Protein AF-A0AAN8VRG7-F1 (afdb_monomer_lite)

Sequence (179 aa):
MIGRGLLWMRSSCFAAGGSNSSDSADSNPSKVTLILKSVHGVPLKPGLYLVGTPIGNLEDITIRPLRVLRSADVILSEDMRHSGKLLQYYNIKTPLASVILVWNRYTIIPIPGPSALVTALSASGLTTDEFSFVGFLPKHAGSRSERLMVAANGSATQIFFVPPHKLHQFLEEASVIFT

Radius of gyration: 20.19 Å; chains: 1; bounding box: 54×32×59 Å

InterPro domains:
  IPR000878 Tetrapyrrole methylase [PF00590] (48-90)
  IPR008189 rRNA small subunit methyltransferase I [PTHR46111] (105-178)
  IPR014776 Tetrapyrrole methylase, subdomain 2 [G3DSA:3.30.950.10] (113-179)
  IPR014777 Tetrapyrrole methylase, subdomain 1 [G3DSA:3.40.1010.10] (37-107)
  IPR035996 Tetrapyrrole methylase superfamily [SSF53790] (46-174)

pLDDT: mean 77.46, std 23.74, range [26.86, 96.44]

Organism: NCBI:txid194707

Structure (mmCIF, N/CA/C/O backbone):
data_AF-A0AAN8VRG7-F1
#
_entry.id   AF-A0AAN8VRG7-F1
#
loop_
_atom_site.group_PDB
_atom_site.id
_atom_site.type_symbol
_atom_site.label_atom_id
_atom_site.label_alt_id
_atom_site.label_comp_id
_atom_site.label_asym_id
_atom_site.label_entity_id
_atom_site.label_seq_id
_atom_site.pdbx_PDB_ins_code
_atom_site.Cartn_x
_atom_site.Cartn_y
_atom_site.Cartn_z
_atom_site.occupancy
_atom_site.B_iso_or_equiv
_atom_site.auth_seq_id
_atom_site.auth_comp_id
_atom_site.auth_asym_id
_atom_site.auth_atom_id
_atom_site.pdbx_PDB_model_num
ATOM 1 N N . MET A 1 1 ? -1.261 0.826 34.955 1.00 30.28 1 MET A N 1
ATOM 2 C CA . MET A 1 1 ? -0.797 -0.196 33.989 1.00 30.28 1 MET A CA 1
ATOM 3 C C . MET A 1 1 ? -1.965 -0.574 33.085 1.00 30.28 1 MET A C 1
ATOM 5 O O . MET A 1 1 ? -2.769 -1.407 33.470 1.00 30.28 1 MET A O 1
ATOM 9 N N . ILE A 1 2 ? -2.127 0.093 31.939 1.00 26.86 2 ILE A N 1
ATOM 10 C CA . ILE A 1 2 ? -3.166 -0.227 30.944 1.00 26.86 2 ILE A CA 1
ATOM 11 C C . ILE A 1 2 ? -2.469 -0.145 29.582 1.00 26.86 2 ILE A C 1
ATOM 13 O O . ILE A 1 2 ? -2.323 0.930 29.014 1.00 26.86 2 ILE A O 1
ATOM 17 N N . GLY A 1 3 ? -1.905 -1.271 29.140 1.00 31.70 3 GLY A N 1
ATOM 18 C CA . GLY A 1 3 ? -1.258 -1.400 27.835 1.00 31.70 3 GLY A CA 1
ATOM 19 C C . GLY A 1 3 ? -2.333 -1.611 26.782 1.00 31.70 3 GLY A C 1
ATOM 20 O O . GLY A 1 3 ? -3.056 -2.605 26.831 1.00 31.70 3 GLY A O 1
ATOM 21 N N . ARG A 1 4 ? -2.499 -0.642 25.890 1.00 38.84 4 ARG A N 1
ATOM 22 C CA . ARG A 1 4 ? -3.681 -0.539 25.044 1.00 38.84 4 ARG A CA 1
ATOM 23 C C . ARG A 1 4 ? -3.290 0.135 23.726 1.00 38.84 4 ARG A C 1
ATOM 25 O O . ARG A 1 4 ? -2.358 0.934 23.697 1.00 38.84 4 ARG A O 1
ATOM 32 N N . GLY A 1 5 ? -3.797 -0.424 22.633 1.00 31.72 5 GLY A N 1
ATOM 33 C CA . GLY A 1 5 ? -3.052 -0.576 21.389 1.00 31.72 5 GLY A CA 1
ATOM 34 C C . GLY A 1 5 ? -2.733 0.730 20.670 1.00 31.72 5 GLY A C 1
ATOM 35 O O . GLY A 1 5 ? -3.578 1.608 20.533 1.00 31.72 5 GLY A O 1
ATOM 36 N N . LEU A 1 6 ? -1.501 0.823 20.186 1.00 39.16 6 LEU A N 1
ATOM 37 C CA . LEU A 1 6 ? -1.017 1.920 19.359 1.00 39.16 6 LEU A CA 1
ATOM 38 C C . LEU A 1 6 ? -1.278 1.551 17.890 1.00 39.16 6 LEU A C 1
ATOM 40 O O . LEU A 1 6 ? -1.244 0.370 17.559 1.00 39.16 6 LEU A O 1
ATOM 44 N N . LEU A 1 7 ? -1.546 2.490 16.988 1.00 41.34 7 LEU A N 1
ATOM 45 C CA . LEU A 1 7 ? -1.822 2.168 15.579 1.00 41.34 7 LEU A CA 1
ATOM 46 C C . LEU A 1 7 ? -0.992 3.042 14.649 1.00 41.34 7 LEU A C 1
ATOM 48 O O . LEU A 1 7 ? -0.970 4.238 14.875 1.00 41.34 7 LEU A O 1
ATOM 52 N N . TRP A 1 8 ? -0.371 2.487 13.604 1.00 39.59 8 TRP A N 1
ATOM 53 C CA . TRP A 1 8 ? 0.339 3.262 12.572 1.00 39.59 8 TRP A CA 1
ATOM 54 C C . TRP A 1 8 ? -0.303 3.107 11.191 1.00 39.59 8 TRP A C 1
ATOM 56 O O . TRP A 1 8 ? -0.556 1.982 10.747 1.00 39.59 8 TRP A O 1
ATOM 66 N N . MET A 1 9 ? -0.536 4.235 10.514 1.00 36.88 9 MET A N 1
ATOM 67 C CA . MET A 1 9 ? -1.016 4.322 9.129 1.00 36.88 9 MET A CA 1
ATOM 68 C C . MET A 1 9 ? 0.031 4.979 8.220 1.00 36.88 9 MET A C 1
ATOM 70 O O . MET A 1 9 ? 0.535 6.062 8.527 1.00 36.88 9 MET A O 1
ATOM 74 N N . ARG A 1 10 ? 0.303 4.348 7.069 1.00 31.58 10 ARG A N 1
ATOM 75 C CA . ARG A 1 10 ? 1.146 4.878 5.986 1.00 31.58 10 ARG A CA 1
ATOM 76 C C . ARG A 1 10 ? 0.263 5.205 4.779 1.00 31.58 10 ARG A C 1
ATOM 78 O O . ARG A 1 10 ? -0.351 4.305 4.214 1.00 31.58 10 ARG A O 1
ATOM 85 N N . SER A 1 11 ? 0.203 6.475 4.384 1.00 31.39 11 SER A N 1
ATOM 86 C CA . SER A 1 11 ? -0.557 6.925 3.206 1.00 31.39 11 SER A CA 1
ATOM 87 C C . SER A 1 11 ? 0.302 6.794 1.942 1.00 31.39 11 SER A C 1
ATOM 89 O O . SER A 1 11 ? 1.411 7.318 1.908 1.00 31.39 11 SER A O 1
ATOM 91 N N . SER A 1 12 ? -0.190 6.123 0.895 1.00 32.03 12 SER A N 1
ATOM 92 C CA . SER A 1 12 ? 0.458 6.106 -0.430 1.00 32.03 12 SER A CA 1
ATOM 93 C C . SER A 1 12 ? -0.540 6.511 -1.518 1.00 32.03 12 SER A C 1
ATOM 95 O O . SER A 1 12 ? -1.504 5.796 -1.746 1.00 32.03 12 SER A O 1
ATOM 97 N N . CYS A 1 13 ? -0.261 7.666 -2.133 1.00 30.45 13 CYS A N 1
ATOM 98 C CA . CYS A 1 13 ? -0.636 8.192 -3.457 1.00 30.45 13 CYS A CA 1
ATOM 99 C C . CYS A 1 13 ? -2.008 7.851 -4.078 1.00 30.45 13 CYS A C 1
ATOM 101 O O . CYS A 1 13 ? -2.273 6.728 -4.480 1.00 30.45 13 CYS A O 1
ATOM 103 N N . PHE A 1 14 ? -2.790 8.917 -4.281 1.00 27.05 14 PHE A N 1
ATOM 104 C CA . PHE A 1 14 ? -4.084 9.005 -4.961 1.00 27.05 14 PHE A CA 1
ATOM 105 C C . PHE A 1 14 ? -3.912 9.137 -6.489 1.00 27.05 14 PHE A C 1
ATOM 107 O O . PHE A 1 14 ? -3.177 10.015 -6.944 1.00 27.05 14 PHE A O 1
ATOM 114 N N . ALA A 1 15 ? -4.635 8.337 -7.274 1.00 29.33 15 ALA A N 1
ATOM 115 C CA . ALA A 1 15 ? -4.950 8.621 -8.676 1.00 29.33 15 ALA A CA 1
ATOM 116 C C . ALA A 1 15 ? -6.414 8.228 -8.927 1.00 29.33 15 ALA A C 1
ATOM 118 O O . ALA A 1 15 ? -6.782 7.064 -8.798 1.00 29.33 15 ALA A O 1
ATOM 119 N N . ALA A 1 16 ? -7.257 9.224 -9.206 1.00 30.22 16 ALA A N 1
ATOM 120 C CA . ALA A 1 16 ? -8.685 9.056 -9.448 1.00 30.22 16 ALA A CA 1
ATOM 121 C C . ALA A 1 16 ? -8.972 8.838 -10.940 1.00 30.22 16 ALA A C 1
ATOM 123 O O . ALA A 1 16 ? -8.442 9.556 -11.785 1.00 30.22 16 ALA A O 1
ATOM 124 N N . GLY A 1 17 ? -9.871 7.903 -11.237 1.00 26.92 17 GLY A N 1
ATOM 125 C CA . GLY A 1 17 ? -10.479 7.709 -12.551 1.00 26.92 17 GLY A CA 1
ATOM 126 C C . GLY A 1 17 ? -11.640 6.731 -12.418 1.00 26.92 17 GLY A C 1
ATOM 127 O O . GLY A 1 17 ? -11.420 5.552 -12.170 1.00 26.92 17 GLY A O 1
ATOM 128 N N . GLY A 1 18 ? -12.871 7.238 -12.486 1.00 29.28 18 GLY A N 1
ATOM 129 C CA . GLY A 1 18 ? -14.085 6.433 -12.361 1.00 29.28 18 GLY A CA 1
ATOM 130 C C . GLY A 1 18 ? -14.586 5.894 -13.699 1.00 29.28 18 GLY A C 1
ATOM 131 O O . GLY A 1 18 ? -14.345 6.494 -14.742 1.00 29.28 18 GLY A O 1
ATOM 132 N N . SER A 1 19 ? -15.348 4.803 -13.652 1.00 27.36 19 SER A N 1
ATOM 133 C CA . SER A 1 19 ? -16.559 4.609 -14.462 1.00 27.36 19 SER A CA 1
ATOM 134 C C . SER A 1 19 ? -17.378 3.431 -13.921 1.00 27.36 19 SER A C 1
ATOM 136 O O . SER A 1 19 ? -16.836 2.454 -13.413 1.00 27.36 19 SER A O 1
ATOM 138 N N . ASN A 1 20 ? -18.700 3.595 -13.978 1.00 31.16 20 ASN A N 1
ATOM 139 C CA . ASN A 1 20 ? -19.724 2.686 -13.473 1.00 31.16 20 ASN A CA 1
ATOM 140 C C . ASN A 1 20 ? -19.859 1.433 -14.347 1.00 31.16 20 ASN A C 1
ATOM 142 O O . ASN A 1 20 ? -19.895 1.545 -15.570 1.00 31.16 20 ASN A O 1
ATOM 146 N N . SER A 1 21 ? -20.119 0.280 -13.733 1.00 28.56 21 SER A N 1
ATOM 147 C CA . SER A 1 21 ? -21.019 -0.716 -14.323 1.00 28.56 21 SER A CA 1
ATOM 148 C C . SER A 1 21 ? -21.719 -1.520 -13.229 1.00 28.56 21 SER A C 1
ATOM 150 O O . SER A 1 21 ? -21.180 -1.785 -12.159 1.00 28.56 21 SER A O 1
ATOM 152 N N . SER A 1 22 ? -22.995 -1.753 -13.492 1.00 33.88 22 SER A N 1
ATOM 153 C CA . SER A 1 22 ? -24.021 -2.340 -12.648 1.00 33.88 22 SER A CA 1
ATOM 154 C C . SER A 1 22 ? -23.877 -3.852 -12.546 1.00 33.88 22 SER A C 1
ATOM 156 O O . SER A 1 22 ? -23.957 -4.506 -13.578 1.00 33.88 22 SER A O 1
ATOM 158 N N . ASP A 1 23 ? -23.818 -4.387 -11.327 1.00 27.73 23 ASP A N 1
ATOM 159 C CA . ASP A 1 23 ? -24.161 -5.783 -11.064 1.00 27.73 23 ASP A CA 1
ATOM 160 C C . ASP A 1 23 ? -25.010 -5.892 -9.797 1.00 27.73 23 ASP A C 1
ATOM 162 O O . ASP A 1 23 ? -24.655 -5.453 -8.700 1.00 27.73 23 ASP A O 1
ATOM 166 N N . SER A 1 24 ? -26.201 -6.446 -9.993 1.00 33.91 24 SER A N 1
ATOM 167 C CA . SER A 1 24 ? -27.222 -6.697 -8.990 1.00 33.91 24 SER A CA 1
ATOM 168 C C . SER A 1 24 ? -26.784 -7.818 -8.047 1.00 33.91 24 SER A C 1
ATOM 170 O O . SER A 1 24 ? -26.971 -8.997 -8.346 1.00 33.91 24 SER A O 1
ATOM 172 N N . ALA A 1 25 ? -26.239 -7.446 -6.891 1.00 34.59 25 ALA A N 1
ATOM 173 C CA . ALA A 1 25 ? -26.075 -8.338 -5.752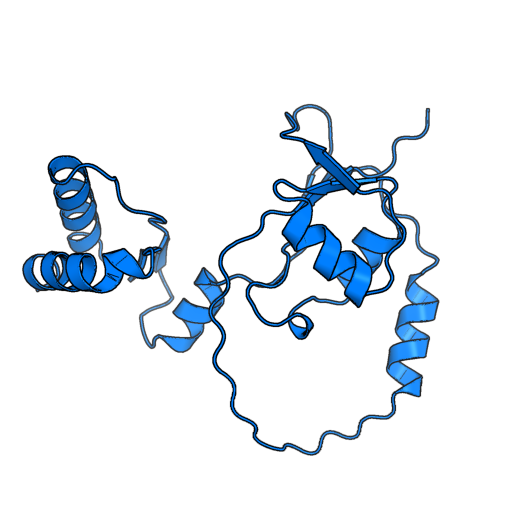 1.00 34.59 25 ALA A CA 1
ATOM 174 C C . ALA A 1 25 ? -27.064 -7.945 -4.648 1.00 34.59 25 ALA A C 1
ATOM 176 O O . ALA A 1 25 ? -27.098 -6.806 -4.179 1.00 34.59 25 ALA A O 1
ATOM 177 N N . ASP A 1 26 ? -27.886 -8.920 -4.275 1.00 34.97 26 ASP A N 1
ATOM 178 C CA . ASP A 1 26 ? -28.942 -8.883 -3.267 1.00 34.97 26 ASP A CA 1
ATOM 179 C C . ASP A 1 26 ? -28.425 -8.313 -1.928 1.00 34.97 26 ASP A C 1
ATOM 181 O O . ASP A 1 26 ? -27.782 -8.987 -1.116 1.00 34.97 26 ASP A O 1
ATOM 185 N N . SER A 1 27 ? -28.638 -7.012 -1.730 1.00 39.31 27 SER A N 1
ATOM 186 C CA . SER A 1 27 ? -28.092 -6.228 -0.626 1.00 39.31 27 SER A CA 1
ATOM 187 C C . SER A 1 27 ? -29.167 -6.025 0.432 1.00 39.31 27 SER A C 1
ATOM 189 O O . SER A 1 27 ? -29.911 -5.052 0.427 1.00 39.31 27 SER A O 1
ATOM 191 N N . ASN A 1 28 ? -29.244 -6.947 1.393 1.00 38.81 28 ASN A N 1
ATOM 192 C CA . ASN A 1 28 ? -29.978 -6.697 2.630 1.00 38.81 28 ASN A CA 1
ATOM 193 C C . ASN A 1 28 ? -29.035 -6.010 3.652 1.00 38.81 28 ASN A C 1
ATOM 195 O O . ASN A 1 28 ? -28.266 -6.705 4.332 1.00 38.81 28 ASN A O 1
ATOM 199 N N . PRO A 1 29 ? -29.075 -4.666 3.809 1.00 44.50 29 PRO A N 1
ATOM 200 C CA . PRO A 1 29 ? -28.157 -3.890 4.664 1.00 44.50 29 PRO A CA 1
ATOM 201 C C . PRO A 1 29 ? -28.264 -4.231 6.164 1.00 44.50 29 PRO A C 1
ATOM 203 O O . PRO A 1 29 ? -27.409 -3.858 6.975 1.00 44.50 29 PRO A O 1
ATOM 206 N N . SER A 1 30 ? -29.297 -4.984 6.544 1.00 38.44 30 SER A N 1
ATOM 207 C CA . SER A 1 30 ? -29.593 -5.390 7.919 1.00 38.44 30 SER A CA 1
ATOM 208 C C . SER A 1 30 ? -28.618 -6.444 8.458 1.00 38.44 30 SER A C 1
ATOM 210 O O . SER A 1 30 ? -28.242 -6.397 9.630 1.00 38.44 30 SER A O 1
ATOM 212 N N . LYS A 1 31 ? -28.173 -7.391 7.616 1.00 36.16 31 LYS A N 1
ATOM 213 C CA . LYS A 1 31 ? -27.315 -8.512 8.053 1.00 36.16 31 LYS A CA 1
ATOM 214 C C . LYS A 1 31 ? -25.865 -8.084 8.282 1.00 36.16 31 LYS A C 1
ATOM 216 O O . LYS A 1 31 ? -25.271 -8.461 9.290 1.00 36.16 31 LYS A O 1
ATOM 221 N N . VAL A 1 32 ? -25.322 -7.241 7.401 1.00 44.56 32 VAL A N 1
ATOM 222 C CA . VAL A 1 32 ? -23.953 -6.706 7.527 1.00 44.56 32 VAL A CA 1
ATOM 223 C C . VAL A 1 32 ? -23.836 -5.820 8.772 1.00 44.56 32 VAL A C 1
ATOM 225 O O . VAL A 1 32 ? -22.889 -5.945 9.548 1.00 44.56 32 VAL A O 1
ATOM 228 N N . THR A 1 33 ? -24.856 -5.000 9.035 1.00 36.00 33 THR A N 1
ATOM 229 C CA . THR A 1 33 ? -24.918 -4.141 10.227 1.00 36.00 33 THR A CA 1
ATOM 230 C C . THR A 1 33 ? -24.971 -4.947 11.534 1.00 36.00 33 THR A C 1
ATOM 232 O O . THR A 1 33 ? -24.351 -4.552 12.525 1.00 36.00 33 THR A O 1
ATOM 235 N N . LEU A 1 34 ? -25.663 -6.092 11.556 1.00 41.09 34 LEU A N 1
ATOM 236 C CA . LEU A 1 34 ? -25.751 -6.964 12.735 1.00 41.09 34 LEU A CA 1
ATOM 237 C C . LEU A 1 34 ? -24.426 -7.675 13.054 1.00 41.09 34 LEU A C 1
ATOM 239 O O . LEU A 1 34 ? -24.024 -7.702 14.219 1.00 41.09 34 LEU A O 1
ATOM 243 N N . ILE A 1 35 ? -23.707 -8.167 12.040 1.00 48.00 35 ILE A N 1
ATOM 244 C CA . ILE A 1 35 ? -22.372 -8.763 12.229 1.00 48.00 35 ILE A CA 1
ATOM 245 C C . ILE A 1 35 ? -21.392 -7.704 12.749 1.00 48.00 35 ILE A C 1
ATOM 247 O O . ILE A 1 35 ? -20.655 -7.945 13.704 1.00 48.00 35 ILE A O 1
ATOM 251 N N . LEU A 1 36 ? -21.434 -6.486 12.200 1.00 41.62 36 LEU A N 1
ATOM 252 C CA . LEU A 1 36 ? -20.597 -5.386 12.681 1.00 41.62 36 LEU A CA 1
ATOM 253 C C . LEU A 1 36 ? -20.900 -5.020 14.140 1.00 41.62 36 LEU A C 1
ATOM 255 O O . LEU A 1 36 ? -19.961 -4.787 14.902 1.00 41.62 36 LEU A O 1
ATOM 259 N N . LYS A 1 37 ? -22.171 -5.013 14.564 1.00 39.69 37 LYS A N 1
ATOM 260 C CA . LYS A 1 37 ? -22.550 -4.765 15.969 1.00 39.69 37 LYS A CA 1
ATOM 261 C C . LYS A 1 37 ? -22.055 -5.859 16.921 1.00 39.69 37 LYS A C 1
ATOM 263 O O . LYS A 1 37 ? -21.602 -5.528 18.012 1.00 39.69 37 LYS A O 1
ATOM 268 N N . SER A 1 38 ? -22.064 -7.129 16.512 1.00 40.03 38 SER A N 1
ATOM 269 C CA . SER A 1 38 ? -21.585 -8.244 17.350 1.00 40.03 38 SER A CA 1
ATOM 270 C C . SER A 1 38 ? -20.062 -8.223 17.566 1.00 40.03 38 SER A C 1
ATOM 272 O O . SER A 1 38 ? -19.572 -8.692 18.593 1.00 40.03 38 SER A O 1
ATOM 274 N N . VAL A 1 39 ? -19.301 -7.640 16.635 1.00 51.22 39 VAL A N 1
ATOM 275 C CA . VAL A 1 39 ? -17.830 -7.578 16.697 1.00 51.22 39 VAL A CA 1
ATOM 276 C C . VAL A 1 39 ? -17.315 -6.371 17.509 1.00 51.22 39 VAL A C 1
ATOM 278 O O . VAL A 1 39 ? -16.159 -6.369 17.940 1.00 51.22 39 VAL A O 1
ATOM 281 N N . HIS A 1 40 ? -18.163 -5.372 17.794 1.00 51.69 40 HIS A N 1
ATOM 282 C CA . HIS A 1 40 ? -17.796 -4.178 18.578 1.00 51.69 40 HIS A CA 1
ATOM 283 C C . HIS A 1 40 ? -17.459 -4.464 20.056 1.00 51.69 40 HIS A C 1
ATOM 285 O O . HIS A 1 40 ? -16.914 -3.590 20.722 1.00 51.69 40 HIS A O 1
ATOM 291 N N . GLY A 1 41 ? -17.751 -5.664 20.573 1.00 55.31 41 GLY A N 1
ATOM 292 C CA . GLY A 1 41 ? -17.549 -6.007 21.988 1.00 55.31 41 GLY A CA 1
ATOM 293 C C . GLY A 1 41 ? -16.234 -6.714 22.327 1.00 55.31 41 GLY A C 1
ATOM 294 O O . GLY A 1 41 ? -15.949 -6.919 23.503 1.00 55.31 41 GLY A O 1
ATOM 295 N N . VAL A 1 42 ? -15.429 -7.118 21.337 1.00 66.62 42 VAL A N 1
ATOM 296 C CA . VAL A 1 42 ? -14.220 -7.908 21.612 1.00 66.62 42 VAL A CA 1
ATOM 297 C C . VAL A 1 42 ? -13.015 -6.969 21.786 1.00 66.62 42 VAL A C 1
ATOM 299 O O . VAL A 1 42 ? -12.615 -6.325 20.806 1.00 66.62 42 VAL A O 1
ATOM 302 N N . PRO A 1 43 ? -12.411 -6.896 22.990 1.00 81.12 43 PRO A N 1
ATOM 303 C CA . PRO A 1 43 ? -11.304 -5.988 23.269 1.00 81.12 43 PRO A CA 1
ATOM 304 C C . PRO A 1 43 ? -10.088 -6.314 22.398 1.00 81.12 43 PRO A C 1
ATOM 306 O O . PRO A 1 43 ? -9.786 -7.479 22.124 1.00 81.12 43 PRO A O 1
ATOM 309 N N . LEU A 1 44 ? -9.386 -5.272 21.947 1.00 86.94 44 LEU A N 1
ATOM 310 C CA . LEU A 1 44 ? -8.127 -5.440 21.228 1.00 86.94 44 LEU A CA 1
ATOM 311 C C . LEU A 1 44 ? -7.061 -5.982 22.183 1.00 86.94 44 LEU A C 1
ATOM 313 O O . LEU A 1 44 ? -6.948 -5.541 23.328 1.00 86.94 44 LEU A O 1
ATOM 317 N N . LYS A 1 45 ? -6.245 -6.921 21.696 1.00 88.75 45 LYS A N 1
ATOM 318 C CA . LYS A 1 45 ? -5.038 -7.338 22.416 1.00 88.75 45 LYS A CA 1
ATOM 319 C C . LYS A 1 45 ? -4.088 -6.137 22.532 1.00 88.75 45 LYS A C 1
ATOM 321 O O . LYS A 1 45 ? -3.988 -5.385 21.556 1.00 88.75 45 LYS A O 1
ATOM 326 N N . PRO A 1 46 ? -3.379 -5.960 23.660 1.00 87.31 46 PRO A N 1
ATOM 327 C CA . PRO A 1 46 ? -2.329 -4.953 23.768 1.00 87.31 46 PRO A CA 1
ATOM 328 C C . PRO A 1 46 ? -1.291 -5.134 22.654 1.00 87.31 46 PRO A C 1
ATOM 330 O O . PRO A 1 46 ? -0.799 -6.242 22.447 1.00 87.31 46 PRO A O 1
ATOM 333 N N . GLY A 1 47 ? -0.968 -4.066 21.928 1.00 89.38 47 GLY A N 1
ATOM 334 C CA . GLY A 1 47 ? -0.002 -4.134 20.832 1.00 89.38 47 GLY A CA 1
ATOM 335 C C . GLY A 1 47 ? -0.070 -2.941 19.888 1.00 89.38 47 GLY A C 1
ATOM 336 O O . GLY A 1 47 ? -0.985 -2.126 19.957 1.00 89.38 47 GLY A O 1
ATOM 337 N N . LEU A 1 48 ? 0.915 -2.847 19.004 1.00 90.88 48 LEU A N 1
ATOM 338 C CA . LEU A 1 48 ? 0.917 -1.923 17.886 1.00 90.88 48 LEU A CA 1
ATOM 339 C C . LEU A 1 48 ? 0.232 -2.582 16.690 1.00 90.88 48 LEU A C 1
ATOM 341 O O . LEU A 1 48 ? 0.750 -3.547 16.136 1.00 90.88 48 LEU A O 1
ATOM 345 N N . TYR A 1 49 ? -0.882 -2.036 16.237 1.00 92.44 49 TYR A N 1
ATOM 346 C CA . TYR A 1 49 ? -1.535 -2.477 15.016 1.00 92.44 49 TYR A CA 1
ATOM 347 C C . TYR A 1 49 ? -0.948 -1.710 13.817 1.00 92.44 49 TYR A C 1
ATOM 349 O O . TYR A 1 49 ? -0.721 -0.503 13.885 1.00 92.44 49 TYR A O 1
ATOM 357 N N . LEU A 1 50 ? -0.678 -2.399 12.708 1.00 92.38 50 LEU A N 1
ATOM 358 C CA . LEU A 1 50 ? -0.313 -1.749 11.442 1.00 92.38 50 LEU A CA 1
ATOM 359 C C . LEU A 1 50 ? -1.502 -1.869 10.503 1.00 92.38 50 LEU A C 1
ATOM 361 O O . LEU A 1 50 ? -1.906 -2.986 10.186 1.00 92.38 50 LEU A O 1
ATOM 365 N N . VAL A 1 51 ? -2.076 -0.744 10.083 1.00 92.00 51 VAL A N 1
ATOM 366 C CA . VAL A 1 51 ? -3.273 -0.734 9.234 1.00 92.00 51 VAL A CA 1
ATOM 367 C C . VAL A 1 51 ? -2.962 -0.044 7.916 1.00 92.00 51 VAL A C 1
ATOM 369 O O . VAL A 1 51 ? -2.585 1.126 7.890 1.00 92.00 51 VAL A O 1
ATOM 372 N N . GLY A 1 52 ? -3.164 -0.773 6.816 1.00 89.06 52 GLY A N 1
ATOM 373 C CA . GLY A 1 52 ? -3.184 -0.189 5.479 1.00 89.06 52 GLY A CA 1
ATOM 374 C C . GLY A 1 52 ? -4.429 0.676 5.290 1.00 89.06 52 GLY A C 1
ATOM 375 O O . GLY A 1 52 ? -5.551 0.197 5.465 1.00 89.06 52 GLY A O 1
ATOM 376 N N . THR A 1 53 ? -4.230 1.950 4.954 1.00 89.75 53 THR A N 1
ATOM 377 C CA . THR A 1 53 ? -5.296 2.845 4.486 1.00 89.75 53 THR A CA 1
ATOM 378 C C . THR A 1 53 ? -5.587 2.592 3.011 1.00 89.75 53 THR A C 1
ATOM 380 O O . THR A 1 53 ? -4.671 2.203 2.282 1.00 89.75 53 THR A O 1
ATOM 383 N N . PRO A 1 54 ? -6.806 2.882 2.534 1.00 90.50 54 PRO A N 1
ATOM 384 C CA . PRO A 1 54 ? -7.082 2.856 1.107 1.00 90.50 54 PRO A CA 1
ATOM 385 C C . PRO A 1 54 ? -6.163 3.769 0.288 1.00 90.50 54 PRO A C 1
ATOM 387 O O . PRO A 1 54 ? -5.713 4.809 0.770 1.00 90.50 54 PRO A O 1
ATOM 390 N N . ILE A 1 55 ? -5.913 3.371 -0.961 1.00 87.56 55 ILE A N 1
ATOM 391 C CA . ILE A 1 55 ? -4.968 4.012 -1.896 1.00 87.56 55 ILE A CA 1
ATOM 392 C C . ILE A 1 55 ? -5.657 4.923 -2.929 1.00 87.56 55 ILE A C 1
ATOM 394 O O . ILE A 1 55 ? -5.033 5.388 -3.875 1.00 87.56 55 ILE A O 1
ATOM 398 N N . GLY A 1 56 ? -6.952 5.195 -2.767 1.00 86.56 56 GLY A N 1
ATOM 399 C CA . GLY A 1 56 ? -7.697 6.068 -3.677 1.00 86.56 56 GLY A CA 1
ATOM 400 C C . GLY A 1 56 ? -9.205 5.988 -3.489 1.00 86.56 56 GLY A C 1
ATOM 401 O O . GLY A 1 56 ? -9.861 7.023 -3.392 1.00 86.56 56 GLY A O 1
ATOM 402 N N . ASN A 1 57 ? -9.742 4.774 -3.356 1.00 90.19 57 ASN A N 1
ATOM 403 C CA . ASN A 1 57 ? -11.157 4.546 -3.087 1.00 90.19 57 ASN A CA 1
ATOM 404 C C . ASN A 1 57 ? -11.377 4.233 -1.603 1.00 90.19 57 ASN A C 1
ATOM 406 O O . ASN A 1 57 ? -10.785 3.305 -1.068 1.00 90.19 57 ASN A O 1
ATOM 410 N N . LEU A 1 58 ? -12.235 4.994 -0.922 1.00 89.25 58 LEU A N 1
ATOM 411 C CA . 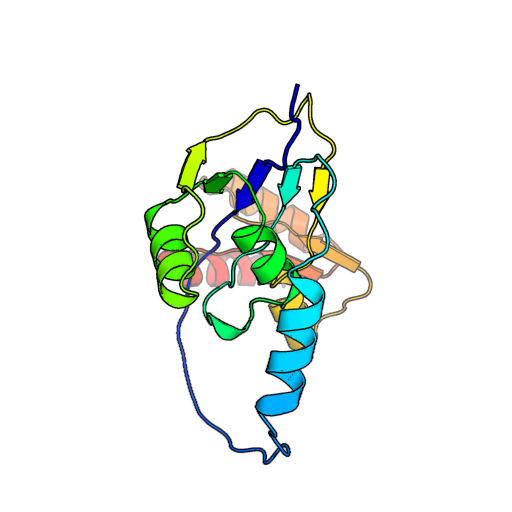LEU A 1 58 ? -12.495 4.798 0.508 1.00 89.25 58 LEU A CA 1
ATOM 412 C C . LEU A 1 58 ? -13.092 3.420 0.816 1.00 89.25 58 LEU A C 1
ATOM 414 O O . LEU A 1 58 ? -12.859 2.915 1.916 1.00 89.25 58 LEU A O 1
ATOM 418 N N . GLU A 1 59 ? -13.803 2.815 -0.136 1.00 90.50 59 GLU A N 1
ATOM 419 C CA . GLU A 1 59 ? -14.471 1.516 0.005 1.00 90.50 59 GLU A CA 1
ATOM 420 C C . GLU A 1 59 ? -13.505 0.324 0.046 1.00 90.50 59 GLU A C 1
ATOM 422 O O . GLU A 1 59 ? -13.881 -0.744 0.525 1.00 90.50 59 GLU A O 1
ATOM 427 N N . ASP A 1 60 ? -12.239 0.505 -0.344 1.00 92.25 60 ASP A N 1
ATOM 428 C CA . ASP A 1 60 ? -11.244 -0.577 -0.319 1.00 92.25 60 ASP A CA 1
ATOM 429 C C . ASP A 1 60 ? -10.818 -0.956 1.117 1.00 92.25 60 ASP A C 1
ATOM 431 O O . ASP A 1 60 ? -10.070 -1.915 1.336 1.00 92.25 60 ASP A O 1
ATOM 435 N N . ILE A 1 61 ? -11.256 -0.203 2.136 1.00 91.69 61 ILE A N 1
ATOM 436 C CA . ILE A 1 61 ? -10.960 -0.534 3.529 1.00 91.69 61 ILE A CA 1
ATOM 437 C C . ILE A 1 61 ? -11.742 -1.776 3.971 1.00 91.69 61 ILE A C 1
ATOM 439 O O . ILE A 1 61 ? -12.956 -1.879 3.816 1.00 91.69 61 ILE A O 1
ATOM 443 N N . THR A 1 62 ? -11.056 -2.722 4.612 1.00 89.38 62 THR A N 1
ATOM 444 C CA . THR A 1 62 ? -11.728 -3.915 5.136 1.00 89.38 62 THR A CA 1
ATOM 445 C C . THR A 1 62 ? -12.364 -3.656 6.511 1.00 89.38 62 THR A C 1
ATOM 447 O O . THR A 1 62 ? -12.073 -2.680 7.212 1.00 89.38 62 THR A O 1
ATOM 450 N N . ILE A 1 63 ? -13.225 -4.575 6.952 1.00 91.00 63 ILE A N 1
ATOM 451 C CA . ILE A 1 63 ? -13.937 -4.479 8.239 1.00 91.00 63 ILE A CA 1
ATOM 452 C C . ILE A 1 63 ? -12.972 -4.496 9.442 1.00 91.00 63 ILE A C 1
ATOM 454 O O . ILE A 1 63 ? -13.216 -3.847 10.464 1.00 91.00 63 ILE A O 1
ATOM 458 N N . ARG A 1 64 ? -11.857 -5.233 9.339 1.00 91.12 64 ARG A N 1
ATOM 459 C CA . ARG A 1 64 ? -10.890 -5.412 10.436 1.00 91.12 64 ARG A CA 1
ATOM 460 C C . ARG A 1 64 ? -10.148 -4.106 10.789 1.00 91.12 64 ARG A C 1
ATOM 462 O O . ARG A 1 64 ? -10.170 -3.756 11.967 1.00 91.12 64 ARG A O 1
ATOM 469 N N . PRO A 1 65 ? -9.568 -3.350 9.836 1.00 93.12 65 PRO A N 1
ATOM 470 C CA . PRO A 1 65 ? -9.125 -1.968 10.010 1.00 93.12 65 PRO A CA 1
ATOM 471 C C . PRO A 1 65 ? -10.144 -1.058 10.688 1.00 93.12 65 PRO A C 1
ATOM 473 O O . PRO A 1 65 ? -9.800 -0.416 11.674 1.00 93.12 65 PRO A O 1
ATOM 476 N N . LEU A 1 66 ? -11.395 -1.023 10.212 1.00 92.25 66 LEU A N 1
ATOM 477 C CA . LEU A 1 66 ? -12.427 -0.140 10.771 1.00 92.25 66 LEU A CA 1
ATOM 478 C C . LEU A 1 66 ? -12.699 -0.442 12.246 1.00 92.25 66 LEU A C 1
ATOM 480 O O . LEU A 1 66 ? -12.788 0.473 13.064 1.00 92.25 66 LEU A O 1
ATOM 484 N N . ARG A 1 67 ? -12.776 -1.727 12.605 1.00 91.62 67 ARG A N 1
ATOM 485 C CA . ARG A 1 67 ? -12.883 -2.156 14.003 1.00 91.62 67 ARG A CA 1
ATOM 486 C C . ARG A 1 67 ? -11.662 -1.719 14.815 1.00 91.62 67 ARG A C 1
ATOM 488 O O . ARG A 1 67 ? -11.829 -1.153 15.888 1.00 91.62 67 ARG A O 1
ATOM 495 N N . VAL A 1 68 ? -10.451 -1.971 14.313 1.00 92.44 68 VAL A N 1
ATOM 496 C CA . VAL A 1 68 ? -9.206 -1.610 15.011 1.00 92.44 68 VAL A CA 1
ATOM 497 C C . VAL A 1 68 ? -9.132 -0.102 15.243 1.00 92.44 68 VAL A C 1
ATOM 499 O O . VAL A 1 68 ? -8.885 0.318 16.364 1.00 92.44 68 VAL A O 1
ATOM 502 N N . LEU A 1 69 ? -9.426 0.711 14.228 1.00 92.56 69 LEU A N 1
ATOM 503 C CA . LEU A 1 69 ? -9.430 2.172 14.317 1.00 92.56 69 LEU A CA 1
ATOM 504 C C . LEU A 1 69 ? -10.429 2.696 15.356 1.00 92.56 69 LEU A C 1
ATOM 506 O O . LEU A 1 69 ? -10.109 3.619 16.099 1.00 92.56 69 LEU A O 1
ATOM 510 N N . ARG A 1 70 ? -11.627 2.103 15.427 1.00 91.69 70 ARG A N 1
ATOM 511 C CA . ARG A 1 70 ? -12.669 2.482 16.399 1.00 91.69 70 ARG A CA 1
ATOM 512 C C . ARG A 1 70 ? -12.363 2.046 17.829 1.00 91.69 70 ARG A C 1
ATOM 514 O O . ARG A 1 70 ? -12.843 2.682 18.758 1.00 91.69 70 ARG A O 1
ATOM 521 N N . SER A 1 71 ? -11.638 0.944 18.000 1.00 90.44 71 SER A N 1
ATOM 522 C CA . SER A 1 71 ? -11.337 0.367 19.315 1.00 90.44 71 SER A CA 1
ATOM 523 C C . SER A 1 71 ? -9.955 0.738 19.856 1.00 90.44 71 SER A C 1
ATOM 525 O O . SER A 1 71 ? -9.687 0.457 21.020 1.00 90.44 71 SER A O 1
ATOM 527 N N . ALA A 1 72 ? -9.074 1.304 19.029 1.00 90.25 72 ALA A N 1
ATOM 528 C CA . ALA A 1 72 ? -7.763 1.774 19.456 1.00 90.25 72 ALA A CA 1
ATOM 529 C C . ALA A 1 72 ? -7.898 2.952 20.426 1.00 90.25 72 ALA A C 1
ATOM 531 O O . ALA A 1 72 ? -8.838 3.738 20.344 1.00 90.25 72 ALA A O 1
ATOM 532 N N . ASP A 1 73 ? -6.932 3.087 21.327 1.00 88.06 73 ASP A N 1
ATOM 533 C CA . ASP A 1 73 ? -6.894 4.195 22.281 1.00 88.06 73 ASP A CA 1
ATOM 534 C C . ASP A 1 73 ? -6.330 5.464 21.635 1.00 88.06 73 ASP A C 1
ATOM 536 O O . ASP A 1 73 ? -6.728 6.573 21.983 1.00 88.06 73 ASP A O 1
ATOM 540 N N . VAL A 1 74 ? -5.428 5.298 20.663 1.00 90.75 74 VAL A N 1
ATOM 541 C CA . VAL A 1 74 ? -4.863 6.381 19.856 1.00 90.75 74 VAL A CA 1
ATOM 542 C C . VAL A 1 74 ? -4.497 5.883 18.460 1.00 90.75 74 VAL A C 1
ATOM 544 O O . VAL A 1 74 ? -4.007 4.765 18.280 1.00 90.75 74 VAL A O 1
ATOM 547 N N . ILE A 1 75 ? -4.715 6.737 17.463 1.00 91.38 75 ILE A N 1
ATOM 548 C CA . ILE A 1 75 ? -4.296 6.520 16.079 1.00 91.38 75 ILE A CA 1
ATOM 549 C C . ILE A 1 75 ? -3.064 7.373 15.818 1.00 91.38 75 ILE A C 1
ATOM 551 O O . ILE A 1 75 ? -3.096 8.589 15.992 1.00 91.38 75 ILE A O 1
ATOM 555 N N . LEU A 1 76 ? -1.989 6.744 15.357 1.00 90.56 76 LEU A N 1
ATOM 556 C CA . LEU A 1 76 ? -0.804 7.431 14.870 1.00 90.56 76 LEU A CA 1
ATOM 557 C C . LEU A 1 76 ? -0.819 7.435 13.346 1.00 90.56 76 LEU A C 1
ATOM 559 O O . LEU A 1 76 ? -0.968 6.396 12.699 1.00 90.56 76 LEU A O 1
ATOM 563 N N . SER A 1 77 ? -0.630 8.610 12.767 1.00 86.81 77 SER A N 1
ATOM 564 C CA . SER A 1 77 ? -0.532 8.770 11.322 1.00 86.81 77 SER A CA 1
ATOM 565 C C . SER A 1 77 ? 0.690 9.594 10.966 1.00 86.81 77 SER A C 1
ATOM 567 O O . SER A 1 77 ? 0.966 10.604 11.610 1.00 86.81 77 SER A O 1
ATOM 569 N N . GLU A 1 78 ? 1.396 9.189 9.913 1.00 82.81 78 GLU A N 1
ATOM 570 C CA . GLU A 1 78 ? 2.447 10.015 9.314 1.00 82.81 78 GLU A CA 1
ATOM 571 C C . GLU A 1 78 ? 1.865 11.355 8.837 1.00 82.81 78 GLU A C 1
ATOM 573 O O . GLU A 1 78 ? 2.344 12.423 9.215 1.00 82.81 78 GLU A O 1
ATOM 578 N N . ASP A 1 79 ? 0.762 11.291 8.087 1.00 82.25 79 ASP A N 1
ATOM 579 C CA . ASP A 1 79 ? 0.039 12.453 7.579 1.00 82.25 79 ASP A CA 1
ATOM 580 C C . ASP A 1 79 ? -1.349 12.544 8.228 1.00 82.25 79 ASP A C 1
ATOM 582 O O . ASP A 1 79 ? -2.219 11.691 8.027 1.00 82.25 79 ASP A O 1
ATOM 586 N N . MET A 1 80 ? -1.572 13.583 9.032 1.00 81.94 80 MET A N 1
ATOM 587 C CA . MET A 1 80 ? -2.857 13.794 9.706 1.00 81.94 80 MET A CA 1
ATOM 588 C C . MET A 1 80 ? -3.939 14.363 8.779 1.00 81.94 80 MET A C 1
ATOM 590 O O . MET A 1 80 ? -5.121 14.235 9.090 1.00 81.94 80 MET A O 1
ATOM 594 N N . ARG A 1 81 ? -3.577 14.972 7.641 1.00 81.62 81 ARG A N 1
ATOM 595 C CA . ARG A 1 81 ? -4.544 15.578 6.709 1.00 81.62 81 ARG A CA 1
ATOM 596 C C . ARG A 1 81 ? -5.317 14.501 5.961 1.00 81.62 81 ARG A C 1
ATOM 598 O O . ARG A 1 81 ? -6.540 14.579 5.860 1.00 81.62 81 ARG A O 1
ATOM 605 N N . HIS A 1 82 ? -4.612 13.486 5.467 1.00 80.38 82 HIS A N 1
ATOM 606 C CA . HIS A 1 82 ? -5.228 12.362 4.763 1.00 80.38 82 HIS A CA 1
ATOM 607 C C . HIS A 1 82 ? -6.000 11.453 5.720 1.00 80.38 82 HIS A C 1
ATOM 609 O O . HIS A 1 82 ? -7.185 11.192 5.499 1.00 80.38 82 HIS A O 1
ATOM 615 N N . SER A 1 83 ? -5.377 11.060 6.832 1.00 85.44 83 SER A N 1
ATOM 616 C CA . SER A 1 83 ? -6.037 10.222 7.836 1.00 85.44 83 SER A CA 1
ATOM 617 C C . SER A 1 83 ? -7.223 10.929 8.489 1.00 85.44 83 SER A C 1
ATOM 619 O O . SER A 1 83 ? -8.245 10.296 8.724 1.00 85.44 83 SER A O 1
ATOM 621 N N . GLY A 1 84 ? -7.164 12.250 8.690 1.00 87.06 84 GLY A N 1
ATOM 622 C CA . GLY A 1 84 ? -8.298 13.029 9.189 1.00 87.06 84 GLY A CA 1
ATOM 623 C C . GLY A 1 84 ? -9.551 12.897 8.316 1.00 87.06 84 GLY A C 1
ATOM 624 O O . GLY A 1 84 ? -10.631 12.645 8.845 1.00 87.06 84 GLY A O 1
ATOM 625 N N . LYS A 1 85 ? -9.411 12.974 6.983 1.00 89.19 85 LYS A N 1
ATOM 626 C CA . LYS A 1 85 ? -10.535 12.786 6.043 1.00 89.19 85 LYS A CA 1
ATOM 627 C C . LYS A 1 85 ? -11.134 11.382 6.135 1.00 89.19 85 LYS A C 1
ATOM 629 O O . LYS A 1 85 ? -12.353 11.238 6.155 1.00 89.19 85 LYS A O 1
ATOM 634 N N . LEU A 1 86 ? -10.284 10.357 6.233 1.00 90.56 86 LEU A N 1
ATOM 635 C CA . LEU A 1 86 ? -10.715 8.965 6.387 1.00 90.56 86 LEU A CA 1
ATOM 636 C C . LEU A 1 86 ? -11.513 8.762 7.684 1.00 90.56 86 LEU A C 1
ATOM 638 O O . LEU A 1 86 ? -12.585 8.158 7.668 1.00 90.56 86 LEU A O 1
ATOM 642 N N . LEU A 1 87 ? -11.007 9.281 8.807 1.00 91.75 87 LEU A N 1
ATOM 643 C CA . LEU A 1 87 ? -11.675 9.161 10.106 1.00 91.75 87 LEU A CA 1
ATOM 644 C C . LEU A 1 87 ? -13.005 9.918 10.132 1.00 91.75 87 LEU A C 1
ATOM 646 O O . LEU A 1 87 ? -13.982 9.395 10.665 1.00 91.75 87 LEU A O 1
ATOM 650 N N . GLN A 1 88 ? -13.062 11.103 9.519 1.00 91.38 88 GLN A N 1
ATOM 651 C CA . GLN A 1 88 ? -14.301 11.868 9.370 1.00 91.38 88 GLN A CA 1
ATOM 652 C C . GLN A 1 88 ? -15.336 11.107 8.538 1.00 91.38 88 GLN A C 1
ATOM 654 O O . GLN A 1 88 ? -16.473 10.965 8.982 1.00 91.38 88 GLN A O 1
ATOM 659 N N . TYR A 1 89 ? -14.936 10.556 7.387 1.00 93.06 89 TYR A N 1
ATOM 660 C CA . TYR A 1 89 ? -15.825 9.786 6.513 1.00 93.06 89 TYR A CA 1
ATOM 661 C C . TYR A 1 89 ? -16.454 8.584 7.238 1.00 93.06 89 TYR A C 1
ATOM 663 O O . TYR A 1 89 ? -17.656 8.352 7.142 1.00 93.06 89 TYR A O 1
ATOM 671 N N . TYR A 1 90 ? -15.663 7.858 8.035 1.00 92.19 90 TYR A N 1
ATOM 672 C CA . TYR A 1 90 ? -16.131 6.691 8.792 1.00 92.19 90 TYR A CA 1
ATOM 673 C C . TYR A 1 90 ? -16.680 7.003 10.194 1.00 92.19 90 TYR A C 1
ATOM 675 O O . TYR A 1 90 ? -16.994 6.070 10.948 1.00 92.19 90 TYR A O 1
ATOM 683 N N . ASN A 1 91 ? -16.801 8.291 10.538 1.00 93.56 91 ASN A N 1
ATOM 684 C CA . ASN A 1 91 ? -17.260 8.802 11.831 1.00 93.56 91 ASN A CA 1
ATOM 685 C C . ASN A 1 91 ? -16.502 8.194 13.033 1.00 93.56 91 ASN A C 1
ATOM 687 O O . ASN A 1 91 ? -17.095 7.756 14.024 1.00 93.56 91 ASN A O 1
ATOM 691 N N . ILE A 1 92 ? -15.173 8.118 12.924 1.00 92.69 92 ILE A N 1
ATOM 692 C CA . ILE A 1 92 ? -14.277 7.562 13.944 1.00 92.69 92 ILE A CA 1
ATOM 693 C C . ILE A 1 92 ? -13.781 8.699 14.839 1.00 92.69 92 ILE A C 1
ATOM 695 O O . ILE A 1 92 ? -13.176 9.656 14.367 1.00 92.69 92 ILE A O 1
ATOM 699 N N . LYS A 1 93 ? -14.037 8.580 16.146 1.00 91.25 93 LYS A N 1
ATOM 700 C CA . LYS A 1 93 ? -13.750 9.623 17.150 1.00 91.25 93 LYS A CA 1
ATOM 701 C C . LYS A 1 93 ? -12.429 9.429 17.896 1.00 91.25 93 LYS A C 1
ATOM 703 O O . LYS A 1 93 ? -12.098 10.226 18.768 1.00 91.25 93 LY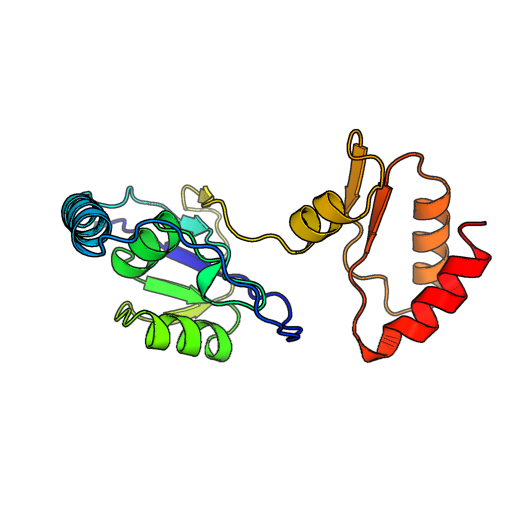S A O 1
ATOM 708 N N . THR A 1 94 ? -11.715 8.353 17.598 1.00 88.75 94 THR A N 1
ATOM 709 C CA . THR A 1 94 ? -10.445 8.011 18.235 1.00 88.75 94 THR A CA 1
ATOM 710 C C . THR A 1 94 ? -9.433 9.146 18.049 1.00 88.75 94 THR A C 1
ATOM 712 O O . THR A 1 94 ? -9.334 9.679 16.939 1.00 88.75 94 THR A O 1
ATOM 715 N N . PRO A 1 95 ? -8.682 9.539 19.093 1.00 88.56 95 PRO A N 1
ATOM 716 C CA . PRO A 1 95 ? -7.728 10.635 18.984 1.00 88.56 95 PRO A CA 1
ATOM 717 C C . PRO A 1 95 ? -6.624 10.309 17.972 1.00 88.56 95 PRO A C 1
ATOM 719 O O . PRO A 1 95 ? -6.083 9.202 17.951 1.00 88.56 95 PRO A O 1
ATOM 722 N N . LEU A 1 96 ? -6.294 11.297 17.139 1.00 88.25 96 LEU A N 1
ATOM 723 C CA . LEU A 1 96 ? -5.273 11.219 16.097 1.00 88.25 96 LEU A CA 1
ATOM 724 C C . LEU A 1 96 ? -4.025 11.992 16.537 1.00 88.25 96 LEU A C 1
ATOM 726 O O . LEU A 1 96 ? -4.126 13.151 16.933 1.00 88.25 96 LEU A O 1
ATOM 730 N N . ALA A 1 97 ? -2.852 11.380 16.407 1.00 85.81 97 ALA A N 1
ATOM 731 C CA . ALA A 1 97 ? -1.559 12.002 16.669 1.00 85.81 97 ALA A CA 1
ATOM 732 C C . ALA A 1 97 ? -0.594 11.783 15.492 1.00 85.81 97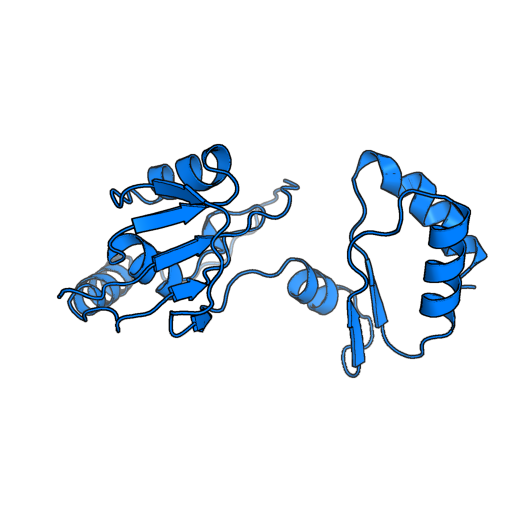 ALA A C 1
ATOM 734 O O . ALA A 1 97 ? -0.644 10.752 14.818 1.00 85.81 97 ALA A O 1
ATOM 735 N N . SER A 1 98 ? 0.297 12.746 15.248 1.00 78.44 98 SER A N 1
ATOM 736 C CA . SER A 1 98 ? 1.405 12.587 14.298 1.00 78.44 98 SER A CA 1
ATOM 737 C C . SER A 1 98 ? 2.655 12.152 15.040 1.00 78.44 98 SER A C 1
ATOM 739 O O . SER A 1 98 ? 3.119 12.870 15.923 1.00 78.44 98 SER A O 1
ATOM 741 N N . VAL A 1 99 ? 3.188 10.978 14.704 1.00 70.62 99 VAL A N 1
ATOM 742 C CA . VAL A 1 99 ? 4.410 10.448 15.316 1.00 70.62 99 VAL A CA 1
ATOM 743 C C . VAL A 1 99 ? 5.141 9.511 14.346 1.00 70.62 99 VAL A C 1
ATOM 745 O O . VAL A 1 99 ? 4.532 8.640 13.726 1.00 70.62 99 VAL A O 1
ATOM 748 N N . ILE A 1 100 ? 6.471 9.636 14.298 1.00 58.56 100 ILE A N 1
ATOM 749 C CA . ILE A 1 100 ? 7.399 8.592 13.839 1.00 58.56 100 ILE A CA 1
ATOM 750 C C . ILE A 1 100 ? 7.885 7.874 15.098 1.00 58.56 100 ILE A C 1
ATOM 752 O O . ILE A 1 100 ? 8.696 8.412 15.849 1.00 58.56 100 ILE A O 1
ATOM 756 N N . LEU A 1 101 ? 7.332 6.700 15.394 1.00 57.44 101 LEU A N 1
ATOM 757 C CA . LEU A 1 101 ? 7.675 5.966 16.610 1.00 57.44 101 LEU A CA 1
ATOM 758 C C . LEU A 1 101 ? 8.747 4.920 16.338 1.00 57.44 101 LEU A C 1
ATOM 760 O O . LEU A 1 101 ? 8.734 4.233 15.321 1.00 57.44 101 LEU A O 1
ATOM 764 N N . VAL A 1 102 ? 9.646 4.766 17.306 1.00 56.56 102 VAL A N 1
ATOM 765 C CA . VAL A 1 102 ? 10.567 3.635 17.388 1.00 56.56 102 VAL A CA 1
ATOM 766 C C . VAL A 1 102 ? 9.836 2.494 18.103 1.00 56.56 102 VAL A C 1
ATOM 768 O O . VAL A 1 102 ? 9.531 2.576 19.291 1.00 56.56 102 VAL A O 1
ATOM 771 N N . TRP A 1 103 ? 9.529 1.422 17.374 1.00 63.09 103 TRP A N 1
ATOM 772 C CA . TRP A 1 103 ? 8.599 0.354 17.782 1.00 63.09 103 TRP A CA 1
ATOM 773 C C . TRP A 1 103 ? 9.159 -0.675 18.776 1.00 63.09 103 TRP A C 1
ATOM 775 O O . TRP A 1 103 ? 8.497 -1.670 19.058 1.00 63.09 103 TRP A O 1
ATOM 785 N N . ASN A 1 104 ? 10.358 -0.455 19.325 1.00 64.94 104 ASN A N 1
ATOM 786 C CA . ASN A 1 104 ? 11.179 -1.477 20.000 1.00 64.94 104 ASN A CA 1
ATOM 787 C C . ASN A 1 104 ? 10.591 -2.070 21.303 1.00 64.94 104 ASN A C 1
ATOM 789 O O . ASN A 1 104 ? 11.256 -2.837 21.994 1.00 64.94 104 ASN A O 1
ATOM 793 N N . ARG A 1 105 ? 9.370 -1.685 21.689 1.00 74.31 105 ARG A N 1
ATOM 794 C CA . ARG A 1 105 ? 8.720 -2.064 22.955 1.00 74.31 105 ARG A CA 1
ATOM 795 C C . ARG A 1 105 ? 7.324 -2.676 22.787 1.00 74.31 105 ARG A C 1
ATOM 797 O O . ARG A 1 105 ? 6.732 -3.053 23.794 1.00 74.31 105 ARG A O 1
ATOM 804 N N . TYR A 1 106 ? 6.788 -2.783 21.568 1.00 82.12 106 TYR A N 1
ATOM 805 C CA . TYR A 1 106 ? 5.408 -3.230 21.343 1.00 82.12 106 TYR A CA 1
ATOM 806 C C . TYR A 1 106 ? 5.334 -4.474 20.459 1.00 82.12 106 TYR A C 1
ATOM 808 O O . TYR A 1 106 ? 6.067 -4.606 19.484 1.00 82.12 106 TYR A O 1
ATOM 816 N N . THR A 1 107 ? 4.395 -5.371 20.767 1.00 88.25 107 THR A N 1
ATOM 817 C CA . THR A 1 107 ? 4.023 -6.465 19.861 1.00 88.25 107 THR A CA 1
ATOM 818 C C . THR A 1 107 ? 3.345 -5.891 18.625 1.00 88.25 107 THR A C 1
ATOM 820 O O . THR A 1 107 ? 2.329 -5.212 18.755 1.00 88.25 107 THR A O 1
ATOM 823 N N . ILE A 1 108 ? 3.892 -6.163 17.442 1.00 90.50 108 ILE A N 1
ATOM 824 C CA . ILE A 1 108 ? 3.373 -5.652 16.170 1.00 90.50 108 ILE A CA 1
ATOM 825 C C . ILE A 1 108 ? 2.340 -6.630 15.601 1.00 90.50 108 ILE A C 1
ATOM 827 O O . ILE A 1 108 ? 2.607 -7.822 15.470 1.00 90.50 108 ILE A O 1
ATOM 831 N N . ILE A 1 109 ? 1.160 -6.121 15.248 1.00 92.50 109 ILE A N 1
ATOM 832 C CA . ILE A 1 109 ? 0.030 -6.883 14.714 1.00 92.50 109 ILE A CA 1
ATOM 833 C C . ILE A 1 109 ? -0.342 -6.298 13.342 1.00 92.50 109 ILE A C 1
ATOM 835 O O . ILE A 1 109 ? -1.080 -5.309 13.270 1.00 92.50 109 ILE A O 1
ATOM 839 N N . PRO A 1 110 ? 0.153 -6.873 12.232 1.00 93.56 110 PRO A N 1
ATOM 840 C CA . PRO A 1 110 ? -0.191 -6.394 10.902 1.00 93.56 110 PRO A CA 1
ATOM 841 C C . PRO A 1 110 ? -1.644 -6.730 10.540 1.00 93.56 110 PRO A C 1
ATOM 843 O O . PRO A 1 110 ? -2.137 -7.846 10.738 1.00 93.56 110 PRO A O 1
ATOM 846 N N . ILE A 1 111 ? -2.351 -5.744 9.994 1.00 93.62 111 ILE A N 1
ATOM 847 C CA . ILE A 1 111 ? -3.699 -5.874 9.452 1.00 93.62 111 ILE A CA 1
ATOM 848 C C . ILE A 1 111 ? -3.601 -5.826 7.924 1.00 93.62 111 ILE A C 1
ATOM 850 O O . ILE A 1 111 ? -3.145 -4.812 7.397 1.00 93.62 111 ILE A O 1
ATOM 854 N N . PRO A 1 112 ? -4.004 -6.896 7.206 1.00 92.75 112 PRO A N 1
ATOM 855 C CA . PRO A 1 112 ? -3.990 -6.889 5.756 1.00 92.75 112 PRO A CA 1
ATOM 856 C C . PRO A 1 112 ? -4.936 -5.801 5.259 1.00 92.75 112 PRO A C 1
ATOM 858 O O . PRO A 1 112 ? -5.978 -5.525 5.866 1.00 92.75 112 PRO A O 1
ATOM 861 N N . GLY A 1 113 ? -4.556 -5.191 4.149 1.00 91.69 113 GLY A N 1
ATOM 862 C CA . GLY A 1 113 ? -5.287 -4.095 3.546 1.00 91.69 113 GLY A CA 1
ATOM 863 C C . GLY A 1 113 ? -4.844 -3.863 2.107 1.00 91.69 113 GLY A C 1
ATOM 864 O O . GLY A 1 113 ? -4.014 -4.621 1.594 1.00 91.69 113 GLY A O 1
ATOM 865 N N . PRO A 1 114 ? -5.399 -2.823 1.468 1.00 92.19 114 PRO A N 1
ATOM 866 C CA . PRO A 1 114 ? -5.094 -2.485 0.084 1.00 92.19 114 PRO A CA 1
ATOM 867 C C . PRO A 1 114 ? -3.597 -2.268 -0.144 1.00 92.19 114 PRO A C 1
ATOM 869 O O . PRO A 1 114 ? -2.918 -1.631 0.663 1.00 92.19 114 PRO A O 1
ATOM 872 N N . SER A 1 115 ? -3.090 -2.788 -1.261 1.00 93.62 115 SER A N 1
ATOM 873 C CA . SER A 1 115 ? -1.696 -2.642 -1.677 1.00 93.62 115 SER A CA 1
ATOM 874 C C . SER A 1 115 ? -1.640 -2.349 -3.168 1.00 93.62 115 SER A C 1
ATOM 876 O O . SER A 1 115 ? -1.918 -3.228 -3.978 1.00 93.62 115 SER A O 1
ATOM 878 N N . ALA A 1 116 ? -1.235 -1.126 -3.526 1.00 92.81 116 ALA A N 1
ATOM 879 C CA . ALA A 1 116 ? -1.132 -0.694 -4.923 1.00 92.81 116 ALA A CA 1
ATOM 880 C C . ALA A 1 116 ? -0.248 -1.636 -5.755 1.00 92.81 116 ALA A C 1
ATOM 882 O O . ALA A 1 116 ? -0.554 -1.925 -6.906 1.00 92.81 116 ALA A O 1
ATOM 883 N N . LEU A 1 117 ? 0.818 -2.153 -5.137 1.00 94.94 117 LEU A N 1
ATOM 884 C CA . LEU A 1 117 ? 1.738 -3.117 -5.734 1.00 94.94 117 LEU A CA 1
ATOM 885 C C . LEU A 1 117 ? 1.017 -4.403 -6.140 1.00 94.94 117 LEU A C 1
ATOM 887 O O . LEU A 1 117 ? 1.087 -4.801 -7.298 1.00 94.94 117 LEU A O 1
ATOM 891 N N . VAL A 1 118 ? 0.336 -5.052 -5.191 1.00 94.62 118 VAL A N 1
ATOM 892 C CA . VAL A 1 118 ? -0.289 -6.364 -5.424 1.00 94.62 118 VAL A CA 1
ATOM 893 C C . VAL A 1 118 ? -1.471 -6.226 -6.378 1.00 94.62 118 VAL A C 1
ATOM 895 O O . VAL A 1 118 ? -1.625 -7.054 -7.269 1.00 94.62 118 VAL A O 1
ATOM 898 N N . THR A 1 119 ? -2.254 -5.150 -6.249 1.00 95.00 119 THR A N 1
ATOM 899 C CA . THR A 1 119 ? -3.343 -4.840 -7.183 1.00 95.00 119 THR A CA 1
ATOM 900 C C . THR A 1 119 ? -2.815 -4.694 -8.610 1.00 95.00 119 THR A C 1
ATOM 902 O O . THR A 1 119 ? -3.307 -5.377 -9.505 1.00 95.00 119 THR A O 1
ATOM 905 N N . ALA A 1 120 ? -1.778 -3.876 -8.826 1.00 95.69 120 ALA A N 1
ATOM 906 C CA . ALA A 1 120 ? -1.192 -3.687 -10.152 1.00 95.69 120 ALA A CA 1
ATOM 907 C C . ALA A 1 120 ? -0.596 -4.985 -10.717 1.00 95.69 120 ALA A C 1
ATOM 909 O O . ALA A 1 120 ? -0.840 -5.310 -11.874 1.00 95.69 120 ALA A O 1
ATOM 910 N N . LEU A 1 121 ? 0.135 -5.751 -9.898 1.00 96.19 121 LEU A N 1
ATOM 911 C CA . LEU A 1 121 ? 0.730 -7.022 -10.314 1.00 96.19 121 LEU A CA 1
ATOM 912 C C . LEU A 1 121 ? -0.338 -8.048 -10.719 1.00 96.19 121 LEU A C 1
ATOM 914 O O . LEU A 1 121 ? -0.192 -8.704 -11.741 1.00 96.19 121 LEU A O 1
ATOM 918 N N . SER A 1 122 ? -1.431 -8.152 -9.959 1.00 96.38 122 SER A N 1
ATOM 919 C CA . SER A 1 122 ? -2.507 -9.107 -10.256 1.00 96.38 122 SER A CA 1
ATOM 920 C C . SER A 1 122 ? -3.221 -8.839 -11.586 1.00 96.38 122 SER A C 1
ATOM 922 O O . SER A 1 122 ? -3.769 -9.762 -12.179 1.00 96.38 122 SER A O 1
ATOM 924 N N . ALA A 1 123 ? -3.201 -7.589 -12.058 1.00 96.25 123 ALA A N 1
ATOM 925 C CA . ALA A 1 123 ? -3.871 -7.158 -13.281 1.00 96.25 123 ALA A CA 1
ATOM 926 C C . ALA A 1 123 ? -2.909 -6.931 -14.464 1.00 96.25 123 ALA A C 1
ATOM 928 O O . ALA A 1 123 ? -3.369 -6.622 -15.561 1.00 96.25 123 ALA A O 1
ATOM 929 N N . SER A 1 124 ? -1.590 -7.053 -14.270 1.00 96.44 124 SER A N 1
ATOM 930 C CA . SER A 1 124 ? -0.596 -6.708 -15.299 1.00 96.44 124 SER A CA 1
ATOM 931 C C . SER A 1 124 ? -0.427 -7.772 -16.385 1.00 96.44 124 SER A C 1
ATOM 933 O O . SER A 1 124 ? 0.112 -7.470 -17.446 1.00 96.44 124 SER A O 1
ATOM 935 N N . GLY A 1 125 ? -0.840 -9.016 -16.119 1.00 95.44 125 GLY A N 1
ATOM 936 C CA . GLY A 1 125 ? -0.563 -10.163 -16.988 1.00 95.44 125 GLY A CA 1
ATOM 937 C C . GLY A 1 125 ? 0.902 -10.626 -16.974 1.00 95.44 125 GLY A C 1
ATOM 938 O O . GLY A 1 125 ? 1.269 -11.483 -17.773 1.00 95.44 125 GLY A O 1
ATOM 939 N N . LEU A 1 126 ? 1.738 -10.072 -16.088 1.00 94.56 126 LEU A N 1
ATOM 940 C CA . LEU A 1 126 ? 3.129 -10.493 -15.895 1.00 94.56 126 LEU A CA 1
ATOM 941 C C . LEU A 1 126 ? 3.211 -11.737 -15.001 1.00 94.56 126 LEU A C 1
ATOM 943 O O . LEU A 1 126 ? 2.273 -12.056 -14.271 1.00 94.56 126 LEU A O 1
ATOM 947 N N . THR A 1 127 ? 4.351 -12.429 -15.030 1.00 93.69 127 THR A N 1
ATOM 948 C CA . THR A 1 127 ? 4.582 -13.596 -14.170 1.00 93.69 127 THR A CA 1
ATOM 949 C C . THR A 1 127 ? 4.559 -13.189 -12.698 1.00 93.69 127 THR A C 1
ATOM 951 O O . THR A 1 127 ? 5.156 -12.186 -12.290 1.00 93.69 127 THR A O 1
ATOM 954 N N . THR A 1 128 ? 3.845 -13.972 -11.891 1.00 94.50 128 THR A N 1
ATOM 955 C CA . THR A 1 128 ? 3.656 -13.711 -10.457 1.00 94.50 128 THR A CA 1
ATOM 956 C C . THR A 1 128 ? 4.354 -14.733 -9.564 1.00 94.50 128 THR A C 1
ATOM 958 O O . THR A 1 128 ? 4.191 -14.666 -8.348 1.00 94.50 128 THR A O 1
ATOM 961 N N . ASP A 1 129 ? 5.114 -15.668 -10.144 1.00 94.38 129 ASP A N 1
ATOM 962 C CA . ASP A 1 129 ? 5.859 -16.698 -9.406 1.00 94.38 129 ASP A CA 1
ATOM 963 C C . ASP A 1 129 ? 6.973 -16.072 -8.559 1.00 94.38 129 ASP A C 1
ATOM 965 O O . ASP A 1 129 ? 7.133 -16.393 -7.383 1.00 94.38 129 ASP A O 1
ATOM 969 N N . GLU A 1 130 ? 7.688 -15.105 -9.140 1.00 94.75 130 GLU A N 1
ATOM 970 C CA . GLU A 1 130 ? 8.696 -14.297 -8.464 1.00 94.75 130 GLU A CA 1
ATOM 971 C C . GLU A 1 130 ? 8.618 -12.846 -8.945 1.00 94.75 130 GLU A C 1
ATOM 973 O O . GLU A 1 130 ? 8.530 -12.558 -10.142 1.00 94.75 130 GLU A O 1
ATOM 978 N N . PHE A 1 131 ? 8.682 -11.904 -8.004 1.00 95.44 131 PHE A N 1
ATOM 979 C CA . PHE A 1 131 ? 8.736 -10.479 -8.309 1.00 95.44 131 PHE A CA 1
ATOM 980 C C . PHE A 1 131 ? 9.654 -9.732 -7.342 1.00 95.44 131 PHE A C 1
ATOM 982 O O . PHE A 1 131 ? 9.853 -10.115 -6.189 1.00 95.44 131 PHE A O 1
ATOM 989 N N . SER A 1 132 ? 10.188 -8.616 -7.820 1.00 95.06 132 SER A N 1
ATOM 990 C CA . SER A 1 132 ? 11.078 -7.718 -7.095 1.00 95.06 132 SER A CA 1
ATOM 991 C C . SER A 1 132 ? 10.411 -6.354 -6.957 1.00 95.06 132 SER A C 1
ATOM 993 O O . SER A 1 132 ? 10.121 -5.671 -7.943 1.00 95.06 132 SER A O 1
ATOM 995 N N . PHE A 1 133 ? 10.159 -5.941 -5.713 1.00 95.75 133 PHE A N 1
ATOM 996 C CA . PHE A 1 133 ? 9.673 -4.596 -5.424 1.00 95.75 133 PHE A CA 1
ATOM 997 C C . PHE A 1 133 ? 10.842 -3.628 -5.256 1.00 95.75 133 PHE A C 1
ATOM 999 O O . PHE A 1 133 ? 11.527 -3.629 -4.233 1.00 95.75 133 PHE A O 1
ATOM 1006 N N . VAL A 1 134 ? 11.048 -2.771 -6.255 1.00 93.88 134 VAL A N 1
ATOM 1007 C CA . VAL A 1 134 ? 12.126 -1.773 -6.256 1.00 93.88 134 VAL A CA 1
ATOM 1008 C C . VAL A 1 134 ? 11.712 -0.491 -5.533 1.00 93.88 134 VAL A C 1
ATOM 1010 O O . VAL A 1 134 ? 12.543 0.179 -4.920 1.00 93.88 134 VAL A O 1
ATOM 1013 N N . GLY A 1 135 ? 10.424 -0.146 -5.580 1.00 93.44 135 GLY A N 1
ATOM 1014 C CA . GLY A 1 135 ? 9.916 1.113 -5.043 1.00 93.44 135 GLY A CA 1
ATOM 1015 C C . GLY A 1 135 ? 10.311 2.310 -5.911 1.00 93.44 135 GLY A C 1
ATOM 1016 O O . GLY A 1 135 ? 10.275 2.233 -7.139 1.00 93.44 135 GLY A O 1
ATOM 1017 N N . PHE A 1 136 ? 10.641 3.440 -5.282 1.00 94.19 136 PHE A N 1
ATOM 1018 C CA . PHE A 1 136 ? 11.025 4.660 -5.995 1.00 94.19 136 PHE A CA 1
ATOM 1019 C C . PHE A 1 136 ? 12.499 4.632 -6.402 1.00 94.19 136 PHE A C 1
ATOM 1021 O O . PHE A 1 136 ? 13.377 4.376 -5.579 1.00 94.19 136 PHE A O 1
ATOM 1028 N N . LEU A 1 137 ? 12.771 4.970 -7.661 1.00 92.50 137 LEU A N 1
ATOM 1029 C CA . LEU A 1 137 ? 14.134 5.035 -8.181 1.00 92.50 137 LEU A CA 1
ATOM 1030 C C . LEU A 1 137 ? 14.955 6.189 -7.572 1.00 92.50 137 LEU A C 1
ATOM 1032 O O . LEU A 1 137 ? 14.393 7.235 -7.219 1.00 92.50 137 LEU A O 1
ATOM 1036 N N . PRO A 1 138 ? 16.295 6.046 -7.512 1.00 93.06 138 PRO A N 1
ATOM 1037 C CA . PRO A 1 138 ? 17.191 7.120 -7.103 1.00 93.06 138 PRO A CA 1
ATOM 1038 C C . PRO A 1 138 ? 16.974 8.416 -7.896 1.00 93.06 138 PRO A C 1
ATOM 1040 O O . PRO A 1 138 ? 16.693 8.424 -9.099 1.00 93.06 138 PRO A O 1
ATOM 1043 N N . LYS A 1 139 ? 17.141 9.554 -7.215 1.00 90.81 139 LYS A N 1
ATOM 1044 C CA . LYS A 1 139 ? 16.980 10.879 -7.836 1.00 90.81 139 LYS A CA 1
ATOM 1045 C C . LYS A 1 139 ? 18.100 11.183 -8.837 1.00 90.81 139 LYS A C 1
ATOM 1047 O O . LYS A 1 139 ? 17.838 11.810 -9.863 1.00 90.81 139 LYS A O 1
ATOM 1052 N N . HIS A 1 140 ? 19.321 10.733 -8.549 1.00 92.62 140 HIS A N 1
ATOM 1053 C CA . HIS A 1 140 ? 20.502 10.962 -9.380 1.00 92.62 140 HIS A CA 1
ATOM 1054 C C . HIS A 1 140 ? 20.525 10.019 -10.584 1.00 92.62 140 HIS A C 1
ATOM 1056 O O . HIS A 1 140 ? 20.291 8.824 -10.429 1.00 92.62 140 HIS A O 1
ATOM 1062 N N . ALA A 1 141 ? 20.817 10.566 -11.769 1.00 88.75 141 ALA A N 1
ATOM 1063 C CA . ALA A 1 141 ? 20.761 9.830 -13.032 1.00 88.75 141 ALA A CA 1
ATOM 1064 C C . ALA A 1 141 ? 21.680 8.597 -13.036 1.00 88.75 141 ALA A C 1
ATOM 1066 O O . ALA A 1 141 ? 21.201 7.509 -13.320 1.00 88.75 141 ALA A O 1
ATOM 1067 N N . GLY A 1 142 ? 22.946 8.737 -12.616 1.00 91.38 142 GLY A N 1
ATOM 1068 C CA . GLY A 1 142 ? 23.901 7.619 -12.586 1.00 91.38 142 GLY A CA 1
ATOM 1069 C C . GLY A 1 142 ? 23.410 6.429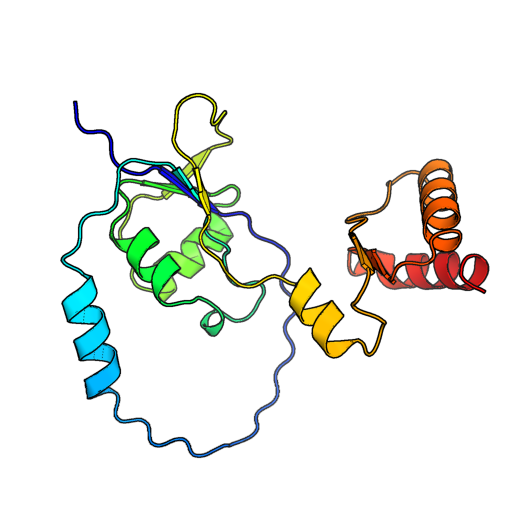 -11.756 1.00 91.38 142 GLY A C 1
ATOM 1070 O O . GLY A 1 142 ? 23.263 5.329 -12.278 1.00 91.38 142 GLY A O 1
ATOM 1071 N N . SER A 1 143 ? 23.050 6.663 -10.489 1.00 92.69 143 SER A N 1
ATOM 1072 C CA . SER A 1 143 ? 22.522 5.608 -9.609 1.00 92.69 143 SER A CA 1
ATOM 1073 C C . SER A 1 143 ? 21.172 5.054 -10.076 1.00 92.69 143 SER A C 1
ATOM 1075 O O . SER A 1 143 ? 20.835 3.910 -9.779 1.00 92.69 143 SER A O 1
ATOM 1077 N N . ARG A 1 144 ? 20.364 5.855 -10.784 1.00 93.75 144 ARG A N 1
ATOM 1078 C CA . ARG A 1 144 ? 19.099 5.390 -11.362 1.00 93.75 144 ARG A CA 1
ATOM 1079 C C . ARG A 1 144 ? 19.340 4.434 -12.523 1.00 93.75 144 ARG A C 1
ATOM 1081 O O . ARG A 1 144 ? 18.768 3.349 -12.504 1.00 93.75 144 ARG A O 1
ATOM 1088 N N . SER A 1 145 ? 20.198 4.802 -13.472 1.00 92.19 145 SER A N 1
ATOM 1089 C CA . SER A 1 145 ? 20.584 3.935 -14.589 1.00 92.19 145 SER A CA 1
ATOM 1090 C C . SER A 1 145 ? 21.221 2.640 -14.089 1.00 92.19 145 SER A C 1
ATOM 1092 O O . SER A 1 145 ? 20.837 1.566 -14.534 1.00 92.19 145 SER A O 1
ATOM 1094 N N . GLU A 1 146 ? 22.108 2.719 -13.094 1.00 93.50 146 GLU A N 1
ATOM 1095 C CA . GLU A 1 146 ? 22.678 1.540 -12.433 1.00 93.50 146 GLU A CA 1
ATOM 1096 C C . GLU A 1 146 ? 21.587 0.633 -11.847 1.00 93.50 146 GLU A C 1
ATOM 1098 O O . GLU A 1 146 ? 21.544 -0.565 -12.130 1.00 93.50 146 GLU A O 1
ATOM 1103 N N . ARG A 1 147 ? 20.640 1.202 -11.088 1.00 94.19 147 ARG A N 1
ATOM 1104 C CA . ARG A 1 147 ? 19.554 0.422 -10.484 1.00 94.19 147 ARG A CA 1
ATOM 1105 C C . ARG A 1 147 ? 18.621 -0.211 -11.519 1.00 94.19 147 ARG A C 1
ATOM 1107 O O . ARG A 1 147 ? 18.098 -1.296 -11.246 1.00 94.19 147 ARG A O 1
ATOM 1114 N N . LEU A 1 148 ? 18.402 0.458 -12.653 1.00 94.62 148 LEU A N 1
ATOM 1115 C CA . LEU A 1 148 ? 17.612 -0.047 -13.778 1.00 94.62 148 LEU A CA 1
ATOM 1116 C C . LEU A 1 148 ? 18.326 -1.198 -14.489 1.00 94.62 148 LEU A C 1
ATOM 1118 O O . LEU A 1 148 ? 17.693 -2.221 -14.713 1.00 94.62 148 LEU A O 1
ATOM 1122 N N . MET A 1 149 ? 19.634 -1.092 -14.745 1.00 94.00 149 MET A N 1
ATOM 1123 C CA . MET A 1 149 ? 20.421 -2.195 -15.317 1.00 94.00 149 MET A CA 1
ATOM 1124 C C . MET A 1 149 ? 20.403 -3.431 -14.410 1.00 94.00 149 MET A C 1
ATOM 1126 O O . MET A 1 149 ? 20.173 -4.544 -14.875 1.00 94.00 149 MET A O 1
ATOM 1130 N N . VAL A 1 150 ? 20.562 -3.239 -13.094 1.00 94.56 150 VAL A N 1
ATOM 1131 C CA . VAL A 1 150 ? 20.436 -4.337 -12.119 1.00 94.56 150 VAL A CA 1
ATOM 1132 C C . VAL A 1 150 ? 19.045 -4.973 -12.167 1.00 94.56 150 VAL A C 1
ATOM 1134 O O . VAL A 1 150 ? 18.921 -6.183 -12.019 1.00 94.56 150 VAL A O 1
ATOM 1137 N N . ALA A 1 151 ? 17.994 -4.173 -12.361 1.00 94.00 151 ALA A N 1
ATOM 1138 C CA . ALA A 1 151 ? 16.633 -4.685 -12.460 1.00 94.00 151 ALA A CA 1
ATOM 1139 C C . ALA A 1 151 ? 16.384 -5.443 -13.776 1.00 94.00 151 ALA A C 1
ATOM 1141 O O . ALA A 1 151 ? 15.733 -6.481 -13.742 1.00 94.00 151 ALA A O 1
ATOM 1142 N N . ALA A 1 152 ? 16.916 -4.957 -14.899 1.00 93.25 152 ALA A N 1
ATOM 1143 C CA . ALA A 1 152 ? 16.768 -5.583 -16.214 1.00 93.25 152 ALA A CA 1
ATOM 1144 C C . ALA A 1 152 ? 17.482 -6.935 -16.321 1.00 93.25 152 ALA A C 1
ATOM 1146 O O . ALA A 1 152 ? 16.982 -7.843 -16.973 1.00 93.25 152 ALA A O 1
ATOM 1147 N N . ASN A 1 153 ? 18.593 -7.108 -15.602 1.00 92.62 153 ASN A N 1
ATOM 1148 C CA . ASN A 1 153 ? 19.277 -8.399 -15.512 1.00 92.62 153 ASN A CA 1
ATOM 1149 C C . ASN A 1 153 ? 18.539 -9.426 -14.627 1.00 92.62 153 ASN A C 1
ATOM 1151 O O . ASN A 1 153 ? 18.966 -10.577 -14.539 1.00 92.62 153 ASN A O 1
ATOM 1155 N N . GLY A 1 154 ? 17.475 -9.025 -13.924 1.00 88.62 154 GLY A N 1
ATOM 1156 C CA . GLY A 1 154 ? 16.677 -9.917 -13.090 1.00 88.62 154 GLY A CA 1
ATOM 1157 C C . GLY A 1 154 ? 15.651 -10.704 -13.905 1.00 88.62 154 GLY A C 1
ATOM 1158 O O . GLY A 1 154 ? 14.947 -10.141 -14.733 1.00 88.62 154 GLY A O 1
ATOM 1159 N N . SER A 1 155 ? 15.503 -11.998 -13.614 1.00 88.19 155 SER A N 1
ATOM 1160 C CA . SER A 1 155 ? 14.498 -12.874 -14.243 1.00 88.19 155 SER A CA 1
ATOM 1161 C C . SER A 1 155 ? 13.076 -12.696 -13.694 1.00 88.19 155 SER A C 1
ATOM 1163 O O . SER A 1 155 ? 12.116 -13.157 -14.304 1.00 88.19 155 SER A O 1
ATOM 1165 N N . ALA A 1 156 ? 12.935 -12.058 -12.531 1.00 94.00 156 ALA A N 1
ATOM 1166 C CA . ALA A 1 156 ? 11.661 -11.823 -11.859 1.00 94.00 156 ALA A CA 1
ATOM 1167 C C . ALA A 1 156 ? 10.977 -10.537 -12.351 1.00 94.00 156 ALA A C 1
ATOM 1169 O O . ALA A 1 156 ? 11.648 -9.578 -12.743 1.00 94.00 156 ALA A O 1
ATOM 1170 N N . THR A 1 157 ? 9.650 -10.462 -12.225 1.00 95.31 157 THR A N 1
ATOM 1171 C CA . THR A 1 157 ? 8.886 -9.242 -12.538 1.00 95.31 157 THR A CA 1
ATOM 1172 C C . THR A 1 157 ? 9.369 -8.065 -11.684 1.00 95.31 157 THR A C 1
ATOM 1174 O O . THR A 1 157 ? 9.360 -8.132 -10.455 1.00 95.31 157 THR A O 1
ATOM 1177 N N . GLN A 1 158 ? 9.783 -6.963 -12.316 1.00 95.06 158 GLN A N 1
ATOM 1178 C CA . GLN A 1 158 ? 10.278 -5.771 -11.616 1.00 95.06 158 GLN A CA 1
ATOM 1179 C C . GLN A 1 158 ? 9.161 -4.739 -11.437 1.00 95.06 158 GLN A C 1
ATOM 1181 O O . GLN A 1 158 ? 8.526 -4.324 -12.405 1.00 95.06 158 GLN A O 1
ATOM 1186 N N . ILE A 1 159 ? 8.939 -4.287 -10.200 1.00 96.19 159 ILE A N 1
ATOM 1187 C CA . ILE A 1 159 ? 7.863 -3.343 -9.871 1.00 96.19 159 ILE A CA 1
ATOM 1188 C C . ILE A 1 159 ? 8.449 -2.043 -9.324 1.00 96.19 159 ILE A C 1
ATOM 1190 O O . ILE A 1 159 ? 9.143 -2.032 -8.301 1.00 96.19 159 ILE A O 1
ATOM 1194 N N . PHE A 1 160 ? 8.106 -0.932 -9.975 1.00 96.06 160 PHE A N 1
ATOM 1195 C CA . PHE A 1 160 ? 8.578 0.411 -9.642 1.00 96.06 160 PHE A CA 1
ATOM 1196 C C . PHE A 1 160 ? 7.417 1.329 -9.264 1.00 96.06 160 PHE A C 1
ATOM 1198 O O . PHE A 1 160 ? 6.320 1.231 -9.811 1.00 96.06 160 PHE A O 1
ATOM 1205 N N . PHE A 1 161 ? 7.682 2.278 -8.369 1.00 95.62 161 PHE A N 1
ATOM 1206 C CA . PHE A 1 161 ? 6.821 3.439 -8.169 1.00 95.62 161 PHE A CA 1
ATOM 1207 C C . PHE A 1 161 ? 7.432 4.663 -8.842 1.00 95.62 161 PHE A C 1
ATOM 1209 O O . PHE A 1 161 ? 8.601 4.996 -8.634 1.00 95.62 161 PHE A O 1
ATOM 1216 N N . VAL A 1 162 ? 6.611 5.352 -9.634 1.00 94.56 162 VAL A N 1
ATOM 1217 C CA . VAL A 1 162 ? 7.032 6.484 -10.459 1.00 94.56 162 VAL A CA 1
ATOM 1218 C C . VAL A 1 162 ? 6.133 7.686 -10.161 1.00 94.56 162 VAL A C 1
ATOM 1220 O O . VAL A 1 162 ? 4.913 7.578 -10.276 1.00 94.56 162 VAL A O 1
ATOM 1223 N N . PRO A 1 163 ? 6.693 8.843 -9.758 1.00 93.50 163 PRO A N 1
ATOM 1224 C CA . PRO A 1 163 ? 5.909 10.064 -9.608 1.00 93.50 163 PRO A CA 1
ATOM 1225 C C . PRO A 1 163 ? 5.273 10.482 -10.946 1.00 93.50 163 PRO A C 1
ATOM 1227 O O . PRO A 1 163 ? 5.957 10.397 -11.967 1.00 93.50 163 PRO A O 1
ATOM 1230 N N . PRO A 1 164 ? 4.038 11.027 -10.966 1.00 92.38 164 PRO A N 1
ATOM 1231 C CA . PRO A 1 164 ? 3.324 11.328 -12.214 1.00 92.38 164 PRO A CA 1
ATOM 1232 C C . PRO A 1 164 ? 4.120 12.195 -13.201 1.00 92.38 164 PRO A C 1
ATOM 1234 O O . PRO A 1 164 ? 4.218 11.883 -14.382 1.00 92.38 164 PRO A O 1
ATOM 1237 N N . HIS A 1 165 ? 4.783 13.239 -12.700 1.00 94.06 165 HIS A N 1
ATOM 1238 C CA . HIS A 1 165 ? 5.582 14.171 -13.505 1.00 94.06 165 HIS A CA 1
ATOM 1239 C C . HIS A 1 165 ? 6.902 13.580 -14.039 1.00 94.06 165 HIS A C 1
ATOM 1241 O O . HIS A 1 165 ? 7.601 14.249 -14.791 1.00 94.06 165 HIS A O 1
ATOM 1247 N N . LYS A 1 166 ? 7.273 12.356 -13.638 1.00 93.00 166 LYS A N 1
ATOM 1248 C CA . LYS A 1 166 ? 8.487 11.655 -14.095 1.00 93.00 166 LYS A CA 1
ATOM 1249 C C . LYS A 1 166 ? 8.191 10.435 -14.959 1.00 93.00 166 LYS A C 1
ATOM 1251 O O . LYS A 1 166 ? 9.131 9.774 -15.389 1.00 93.00 166 LYS A O 1
ATOM 1256 N N . LEU A 1 167 ? 6.917 10.131 -15.211 1.00 94.12 167 LEU A N 1
ATOM 1257 C CA . LEU A 1 167 ? 6.525 8.927 -15.937 1.00 94.12 167 LEU A CA 1
ATOM 1258 C C . LEU A 1 167 ? 7.128 8.885 -17.341 1.00 94.12 167 LEU A C 1
ATOM 1260 O O . LEU A 1 167 ? 7.737 7.888 -17.704 1.00 94.12 167 LEU A O 1
ATOM 1264 N N . HIS A 1 168 ? 7.039 9.990 -18.082 1.00 94.94 168 HIS A N 1
ATOM 1265 C CA . HIS A 1 168 ? 7.609 10.080 -19.426 1.00 94.94 168 HIS A CA 1
ATOM 1266 C C . HIS A 1 168 ? 9.116 9.800 -19.426 1.00 94.94 168 HIS A C 1
ATOM 1268 O O . HIS A 1 168 ? 9.594 8.967 -20.183 1.00 94.94 168 HIS A O 1
ATOM 1274 N N . GLN A 1 169 ? 9.867 10.459 -18.539 1.00 93.12 169 GLN A N 1
ATOM 1275 C CA . GLN A 1 169 ? 11.308 10.236 -18.415 1.00 93.12 169 GLN A CA 1
ATOM 1276 C C . GLN A 1 169 ? 11.633 8.774 -18.085 1.00 93.12 169 GLN A C 1
ATOM 1278 O O . GLN A 1 169 ? 12.572 8.211 -18.636 1.00 93.12 169 GLN A O 1
ATOM 1283 N N . PHE A 1 170 ? 10.870 8.167 -17.175 1.00 94.25 170 PHE A N 1
ATOM 1284 C CA . PHE A 1 170 ? 11.066 6.773 -16.801 1.00 94.25 170 PHE A CA 1
ATOM 1285 C C . PHE A 1 170 ? 10.826 5.822 -17.979 1.00 94.25 170 PHE A C 1
ATOM 1287 O O . PHE A 1 170 ? 11.615 4.903 -18.156 1.00 94.25 170 PHE A O 1
ATOM 1294 N N . LEU A 1 171 ? 9.780 6.040 -18.781 1.00 94.44 171 LEU A N 1
ATOM 1295 C CA . LEU A 1 171 ? 9.476 5.190 -19.936 1.00 94.44 171 LEU A CA 1
ATOM 1296 C C . LEU A 1 171 ? 10.571 5.267 -21.009 1.00 94.44 171 LEU A C 1
ATOM 1298 O O . LEU A 1 171 ? 10.975 4.227 -21.522 1.00 94.44 171 LEU A O 1
ATOM 1302 N N . GLU A 1 172 ? 11.100 6.463 -21.279 1.00 93.81 172 GLU A N 1
ATOM 1303 C CA . GLU A 1 172 ? 12.246 6.652 -22.182 1.00 93.81 172 GLU A CA 1
ATOM 1304 C C . GLU A 1 172 ? 13.477 5.878 -21.686 1.00 93.81 172 GLU A C 1
ATOM 1306 O O . GLU A 1 172 ? 14.019 5.042 -22.406 1.00 93.81 172 GLU A O 1
ATOM 1311 N N . GLU A 1 173 ? 13.877 6.080 -20.423 1.00 92.50 173 GLU A N 1
ATOM 1312 C CA . GLU A 1 173 ? 15.033 5.390 -19.828 1.00 92.50 173 GLU A CA 1
ATOM 1313 C C . GLU A 1 173 ? 14.832 3.861 -19.780 1.00 92.50 173 GLU A C 1
ATOM 1315 O O . GLU A 1 173 ? 15.762 3.104 -20.058 1.00 92.50 173 GLU A O 1
ATOM 1320 N N . ALA A 1 174 ? 13.626 3.395 -19.443 1.00 92.06 174 ALA A N 1
ATOM 1321 C CA . ALA A 1 174 ? 13.311 1.973 -19.351 1.00 92.06 174 ALA A CA 1
ATOM 1322 C C . ALA A 1 174 ? 13.304 1.292 -20.724 1.00 92.06 174 ALA A C 1
ATOM 1324 O O . ALA A 1 174 ? 13.796 0.172 -20.830 1.00 92.06 174 ALA A O 1
ATOM 1325 N N . SER A 1 175 ? 12.805 1.963 -21.768 1.00 93.38 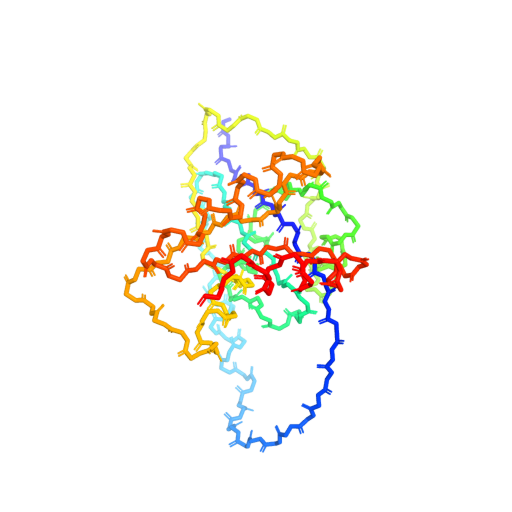175 SER A N 1
ATOM 1326 C CA . SER A 1 175 ? 12.760 1.399 -23.122 1.00 93.38 175 SER A CA 1
ATOM 1327 C C . SER A 1 175 ? 14.148 1.023 -23.642 1.00 93.38 175 SER A C 1
ATOM 1329 O O . SER A 1 175 ? 14.304 -0.026 -24.252 1.00 93.38 175 SER A O 1
ATOM 1331 N N . VAL A 1 176 ? 15.168 1.824 -23.321 1.00 92.56 176 VAL A N 1
ATOM 1332 C CA . VAL A 1 176 ? 16.558 1.594 -23.741 1.00 92.56 176 VAL A CA 1
ATOM 1333 C C . VAL A 1 176 ? 17.207 0.430 -22.984 1.00 92.56 176 VAL A C 1
ATOM 1335 O O . VAL A 1 176 ? 18.104 -0.220 -23.510 1.00 92.56 176 VAL A O 1
ATOM 1338 N N . ILE A 1 177 ? 16.790 0.182 -21.739 1.00 92.25 177 ILE A N 1
ATOM 1339 C CA . ILE A 1 177 ? 17.448 -0.775 -20.837 1.00 92.25 177 ILE A CA 1
ATOM 1340 C C . ILE A 1 177 ? 16.762 -2.150 -20.848 1.00 92.25 177 ILE A C 1
ATOM 1342 O O . ILE A 1 177 ? 17.445 -3.160 -20.725 1.00 92.25 177 ILE A O 1
ATOM 1346 N N . PHE A 1 178 ? 15.432 -2.201 -20.976 1.00 86.75 178 PHE A N 1
ATOM 1347 C CA . PHE A 1 178 ? 14.625 -3.431 -20.909 1.00 86.75 178 PHE A CA 1
ATOM 1348 C C . PHE A 1 178 ? 14.294 -4.018 -22.295 1.00 86.75 178 PHE A C 1
ATOM 1350 O O . PHE A 1 178 ? 13.221 -4.592 -22.481 1.00 86.75 178 PHE A O 1
ATOM 1357 N N . THR A 1 179 ? 15.191 -3.843 -23.269 1.00 66.94 179 THR A N 1
ATOM 1358 C CA . THR A 1 179 ? 15.087 -4.475 -24.598 1.00 66.94 179 THR A CA 1
ATOM 1359 C C . THR A 1 179 ? 15.736 -5.852 -24.584 1.00 66.94 179 THR A C 1
ATOM 1361 O O . THR A 1 179 ? 15.150 -6.778 -25.186 1.00 66.94 179 THR A O 1
#

Foldseek 3Di:
DDQFEEEEEDADAADDDDDDDDDDDDDPVVVVVVVLVVLLPDADDRFYEYAYQDHHDLVQGDSVVLSCQQRGQEYEYCDCVVVVVSCVVSVRPRHYDYDDDDRPPGDYHYDDTDDPQVVCVVPVPDDPPFEDEPEEADPDPVRRLVVLLVVLPDPHHYDYDDDPVCPVVCVVSNVVRND

Secondary structure (DSSP, 8-state):
-----EEEEE------------------HHHHHHHHHHHTTSPPPSSEEEEEPPSS-GGG--HHHHHHHHH-SEEEES-HHHHHHHHHHTT--S-EEE-----TTS-EEEE----HHHHHHHHS-S--SSEEEEEEPPSSHHHHHHHHHHHHT-SSEEEEE--GGGHHHHHHHHHHH--